Protein AF-A0A3M6HAQ8-F1 (afdb_monomer)

pLDDT: mean 92.25, std 8.67, range [53.22, 97.25]

Nearest PDB structures (foldseek):
  5ez7-assembly1_A  TM=9.529E-01  e=2.151E-05  Pseudomonas aeruginosa PAO1
  5y2l-assembly1_B  TM=2.553E-01  e=4.401E+00  Influenza A virus (A/Ai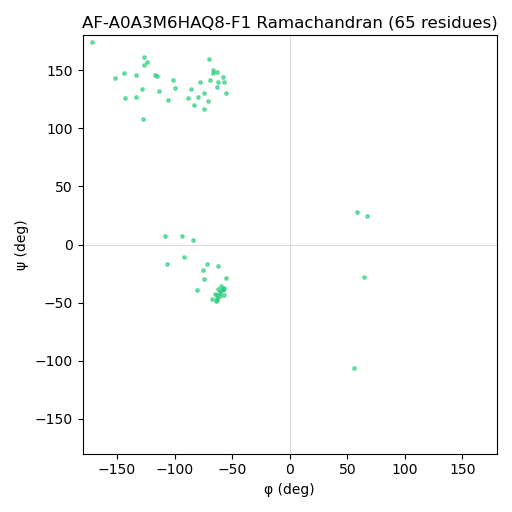chi/2/1968(H3N2))
  6tvd-assembly2_L  TM=2.536E-01  e=8.816E+00  Influenza A virus

Solvent-accessible surface area (backbone atoms only — not comparable to full-atom val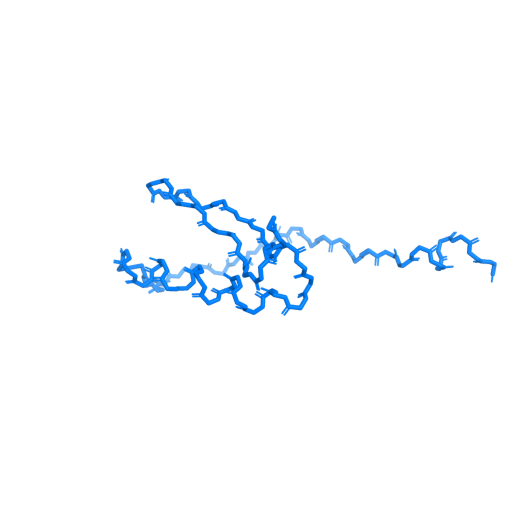ues): 4614 Å² total; per-residue (Å²): 134,84,81,90,60,40,48,77,49,74,57,96,93,48,74,51,70,48,30,92,44,82,89,27,45,62,58,33,50,54,53,52,52,52,49,37,54,74,72,69,59,70,94,70,94,71,81,83,91,72,93,72,85,77,80,81,81,84,78,57,68,62,75,75,74,49,133

Mean predicted aligned error: 5.14 Å

Sequence (67 aa):
MRPDNAFLDSQRRLMVGWPTKLALAPDFADRVLSQLSRDGIHPTPQSPLVDVPRPPMAIPVWDELLP

Structure (mmCIF, N/CA/C/O backbone):
data_AF-A0A3M6HAQ8-F1
#
_entry.id   AF-A0A3M6HAQ8-F1
#
loop_
_atom_site.group_PDB
_atom_site.id
_atom_site.type_symbol
_atom_site.label_atom_id
_atom_site.label_alt_id
_atom_site.label_comp_id
_atom_site.label_asym_id
_atom_site.label_entity_id
_atom_site.label_seq_id
_atom_site.pdbx_PDB_ins_code
_atom_site.Cartn_x
_atom_site.Cartn_y
_atom_site.Cartn_z
_atom_site.occupancy
_atom_site.B_iso_or_equiv
_atom_site.auth_seq_id
_atom_site.auth_comp_id
_atom_site.auth_asym_id
_atom_site.auth_atom_id
_atom_site.pdbx_PDB_model_num
ATOM 1 N N . MET A 1 1 ? -13.446 7.368 -18.900 1.00 53.22 1 MET A N 1
ATOM 2 C CA . MET A 1 1 ? -13.067 8.143 -17.700 1.00 53.22 1 MET A CA 1
ATOM 3 C C . MET A 1 1 ? -11.730 7.607 -17.212 1.00 53.22 1 MET A C 1
ATOM 5 O O . MET A 1 1 ? -11.649 6.415 -16.941 1.00 53.22 1 MET A O 1
ATOM 9 N N . ARG A 1 2 ? -10.671 8.423 -17.189 1.00 57.34 2 ARG A N 1
ATOM 10 C CA . ARG A 1 2 ? -9.405 8.058 -16.533 1.00 57.34 2 ARG A CA 1
ATOM 11 C C . ARG A 1 2 ? -9.647 8.163 -15.018 1.00 57.34 2 ARG A C 1
ATOM 13 O O . ARG A 1 2 ? -10.208 9.170 -14.609 1.00 57.34 2 ARG A O 1
ATOM 20 N N . PRO A 1 3 ? -9.296 7.164 -14.193 1.00 61.50 3 PRO A N 1
ATOM 21 C CA . PRO A 1 3 ? -9.408 7.319 -12.751 1.00 61.50 3 PRO A CA 1
ATOM 22 C C . PRO A 1 3 ? -8.331 8.295 -12.271 1.00 61.50 3 PRO A C 1
ATOM 24 O O . PRO A 1 3 ? -7.138 8.104 -12.545 1.00 61.50 3 PRO A O 1
ATOM 27 N N . ASP A 1 4 ? -8.769 9.352 -11.596 1.00 77.38 4 ASP A N 1
ATOM 28 C CA . ASP A 1 4 ? -7.893 10.374 -11.011 1.00 77.38 4 ASP A CA 1
ATOM 29 C C . ASP A 1 4 ? -7.527 10.064 -9.552 1.00 77.38 4 ASP A C 1
ATOM 31 O O . ASP A 1 4 ? -6.584 10.643 -9.028 1.00 77.38 4 ASP A O 1
ATOM 35 N N . ASN A 1 5 ? -8.198 9.078 -8.946 1.00 83.50 5 ASN A N 1
ATOM 36 C CA . ASN A 1 5 ? -8.033 8.676 -7.551 1.00 83.50 5 ASN A CA 1
ATOM 37 C C . ASN A 1 5 ? -7.746 7.174 -7.427 1.00 83.50 5 ASN A C 1
ATOM 39 O O . ASN A 1 5 ? -8.062 6.393 -8.333 1.00 83.50 5 ASN A O 1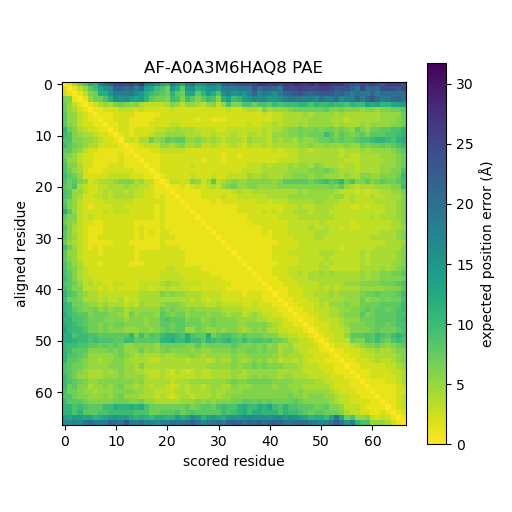
ATOM 43 N N . ALA A 1 6 ? -7.204 6.762 -6.282 1.00 91.56 6 ALA A N 1
ATOM 44 C CA . ALA A 1 6 ? -7.078 5.356 -5.941 1.00 91.56 6 ALA A CA 1
ATOM 45 C C . ALA A 1 6 ? -8.454 4.701 -5.728 1.00 91.56 6 ALA A C 1
ATOM 47 O O . ALA A 1 6 ? -9.420 5.330 -5.285 1.00 91.56 6 ALA A O 1
ATOM 48 N N . PHE A 1 7 ? -8.531 3.407 -6.026 1.00 93.44 7 PHE A N 1
ATOM 49 C CA . PHE A 1 7 ? -9.721 2.595 -5.800 1.00 93.44 7 PHE A CA 1
ATOM 50 C C . PHE A 1 7 ? -9.559 1.780 -4.519 1.00 93.44 7 PHE A C 1
ATOM 52 O O . PHE A 1 7 ? -8.520 1.153 -4.312 1.00 93.44 7 PHE A O 1
ATOM 59 N N . LEU A 1 8 ? -10.599 1.765 -3.690 1.00 95.56 8 LEU A N 1
ATOM 60 C CA . LEU A 1 8 ? -10.705 0.930 -2.500 1.00 95.56 8 LEU A CA 1
ATOM 61 C C . LEU A 1 8 ? -12.158 0.474 -2.372 1.00 95.56 8 LEU A C 1
ATOM 63 O O . LEU A 1 8 ? -13.059 1.311 -2.340 1.00 95.56 8 LEU A O 1
ATOM 67 N N . ASP A 1 9 ? -12.357 -0.832 -2.272 1.00 95.75 9 ASP A N 1
ATOM 68 C CA . ASP A 1 9 ? -13.617 -1.456 -1.895 1.00 95.75 9 ASP A CA 1
ATOM 69 C C . ASP A 1 9 ? -13.426 -2.234 -0.588 1.00 95.75 9 ASP A C 1
ATOM 71 O O . ASP A 1 9 ? -12.349 -2.776 -0.319 1.00 95.75 9 ASP A O 1
ATOM 75 N N . SER A 1 10 ? -14.464 -2.265 0.243 1.00 94.12 10 SER A N 1
ATOM 76 C CA . SER A 1 10 ? -14.439 -2.935 1.541 1.00 94.12 10 SER A CA 1
ATOM 77 C C . SER A 1 10 ? -15.688 -3.781 1.726 1.00 94.12 10 SER A C 1
ATOM 79 O O . SER A 1 10 ? -16.816 -3.301 1.622 1.00 94.12 10 SER A O 1
ATOM 81 N N . GLN A 1 11 ? -15.478 -5.050 2.059 1.00 93.50 11 GLN A N 1
ATOM 82 C CA . GLN A 1 11 ? -16.531 -5.986 2.415 1.00 93.50 11 GLN A CA 1
ATOM 83 C C . GLN A 1 11 ? -16.198 -6.628 3.760 1.00 93.50 11 GLN A C 1
ATOM 85 O O . GLN A 1 11 ? -15.310 -7.475 3.881 1.00 93.50 11 GLN A O 1
ATOM 90 N N . ARG A 1 12 ? -16.949 -6.244 4.799 1.00 89.38 12 ARG A N 1
ATOM 91 C CA . ARG A 1 12 ? -16.717 -6.666 6.190 1.00 89.38 12 ARG A CA 1
ATOM 92 C C . ARG A 1 12 ? -15.289 -6.327 6.649 1.00 89.38 12 ARG A C 1
ATOM 94 O O . ARG A 1 12 ? -15.011 -5.176 6.931 1.00 89.38 12 ARG A O 1
ATOM 101 N N . ARG A 1 13 ? -14.408 -7.329 6.759 1.00 92.12 13 ARG A N 1
ATOM 102 C CA . ARG A 1 13 ? -13.006 -7.193 7.206 1.00 92.12 13 ARG A CA 1
ATOM 103 C C . ARG A 1 13 ? -12.000 -7.367 6.065 1.00 92.12 13 ARG A C 1
ATOM 105 O O . ARG A 1 13 ? -10.806 -7.479 6.320 1.00 92.12 13 ARG A O 1
ATOM 112 N N . LEU A 1 14 ? -12.481 -7.457 4.827 1.00 95.94 14 LEU A N 1
ATOM 113 C CA . LEU A 1 14 ? -11.657 -7.564 3.632 1.00 95.94 14 LEU A CA 1
ATOM 114 C C . LEU A 1 14 ? -11.685 -6.228 2.898 1.00 95.94 14 LEU A C 1
ATOM 116 O O . LEU A 1 14 ? -12.753 -5.749 2.529 1.00 95.94 14 LEU A O 1
ATOM 120 N N . MET A 1 15 ? -10.507 -5.667 2.658 1.00 96.94 15 MET A N 1
ATOM 121 C CA . MET A 1 15 ? -10.320 -4.484 1.827 1.00 96.94 15 MET A CA 1
ATOM 122 C C . MET A 1 15 ? -9.540 -4.882 0.576 1.00 96.94 15 MET A C 1
ATOM 124 O O . MET A 1 15 ? -8.514 -5.553 0.678 1.00 96.94 15 MET A O 1
ATOM 128 N N . VAL A 1 16 ? -10.017 -4.469 -0.595 1.00 96.06 16 VAL A N 1
ATOM 129 C CA . VAL A 1 16 ? -9.358 -4.700 -1.886 1.00 96.06 16 VAL A CA 1
ATOM 130 C C . VAL A 1 16 ? -9.243 -3.370 -2.607 1.00 96.06 16 VAL A C 1
ATOM 132 O O . VAL A 1 16 ? -10.199 -2.604 -2.678 1.00 96.06 16 VAL A O 1
ATOM 135 N N . GLY A 1 17 ? -8.073 -3.076 -3.161 1.00 94.56 17 GLY A N 1
ATOM 136 C CA . GLY A 1 17 ? -7.889 -1.830 -3.879 1.00 94.56 17 GLY A CA 1
ATOM 137 C C . GLY A 1 17 ? -6.570 -1.739 -4.617 1.00 94.56 17 GLY A C 1
ATOM 138 O O . GLY A 1 17 ? -5.710 -2.614 -4.519 1.00 94.56 17 GLY A O 1
ATOM 139 N N . TRP A 1 18 ? -6.435 -0.663 -5.379 1.00 95.19 18 TRP A N 1
ATOM 140 C CA . TRP A 1 18 ? -5.254 -0.371 -6.178 1.00 95.19 18 TRP A CA 1
ATOM 141 C C . TRP A 1 18 ? -5.097 1.141 -6.351 1.00 95.19 18 TRP A C 1
ATOM 143 O O . TRP A 1 18 ? -6.086 1.848 -6.571 1.00 95.19 18 TRP A O 1
ATOM 153 N N . PRO A 1 19 ? -3.855 1.657 -6.341 1.00 92.88 19 PRO A N 1
ATOM 154 C CA . PRO A 1 19 ? -3.601 3.083 -6.517 1.00 92.88 19 PRO A CA 1
ATOM 155 C C . PRO A 1 19 ? -3.844 3.556 -7.959 1.00 92.88 19 PRO A C 1
ATOM 157 O O . PRO A 1 19 ? -3.990 4.747 -8.194 1.00 92.88 19 PRO A O 1
ATOM 160 N N . THR A 1 20 ? -3.916 2.652 -8.946 1.00 89.00 20 THR A N 1
ATOM 161 C CA . THR A 1 20 ? -4.030 2.913 -10.405 1.00 89.00 20 THR A CA 1
ATOM 162 C C . THR A 1 20 ? -2.829 3.617 -11.058 1.00 89.00 20 THR A C 1
ATOM 164 O O . THR A 1 20 ? -2.567 3.393 -12.237 1.00 89.00 20 THR A O 1
ATOM 167 N N . LYS A 1 21 ? -2.071 4.430 -10.310 1.00 91.50 21 LYS A N 1
ATOM 168 C CA . LYS A 1 21 ? -0.771 5.017 -10.682 1.00 91.50 21 LYS A CA 1
ATOM 169 C C . LYS A 1 21 ? 0.118 5.069 -9.443 1.00 91.50 21 LYS A C 1
ATOM 171 O O . LYS A 1 21 ? -0.390 5.310 -8.354 1.00 91.50 21 LYS A O 1
ATOM 176 N N . LEU A 1 22 ? 1.435 4.931 -9.599 1.00 90.94 22 LEU A N 1
ATOM 177 C CA . LEU A 1 22 ? 2.360 4.949 -8.455 1.00 90.94 22 LEU A CA 1
ATOM 178 C C . LEU A 1 22 ? 2.258 6.244 -7.625 1.00 90.94 22 LEU A C 1
ATOM 180 O O . LEU A 1 22 ? 2.279 6.193 -6.401 1.00 90.94 22 LEU A O 1
ATOM 184 N N . ALA A 1 23 ? 2.054 7.391 -8.281 1.00 93.50 23 ALA A N 1
ATOM 185 C CA . ALA A 1 23 ? 1.890 8.686 -7.613 1.00 93.50 23 ALA A CA 1
ATOM 186 C C . ALA A 1 23 ? 0.653 8.771 -6.694 1.00 93.50 23 ALA A C 1
ATOM 188 O O . ALA A 1 23 ? 0.597 9.637 -5.830 1.00 93.50 23 ALA A O 1
ATOM 189 N N . LEU A 1 24 ? -0.326 7.877 -6.863 1.00 93.31 24 LEU A N 1
ATOM 190 C CA . LEU A 1 24 ? -1.543 7.810 -6.048 1.00 93.31 24 LEU A CA 1
ATOM 191 C C . LEU A 1 24 ? -1.416 6.824 -4.875 1.00 93.31 24 LEU A C 1
ATOM 193 O O . LEU A 1 24 ? -2.402 6.562 -4.190 1.00 93.31 24 LEU A O 1
ATOM 197 N N . ALA A 1 25 ? -0.226 6.267 -4.618 1.00 95.62 25 ALA A N 1
ATOM 198 C CA . ALA A 1 25 ? 0.001 5.422 -3.445 1.00 95.62 25 ALA A CA 1
ATOM 199 C C . ALA A 1 25 ? -0.314 6.133 -2.108 1.00 95.62 25 ALA A C 1
ATOM 201 O O . ALA A 1 25 ? -0.933 5.492 -1.259 1.00 95.62 25 ALA A O 1
ATOM 202 N N . PRO A 1 26 ? 0.009 7.433 -1.915 1.00 95.44 26 PRO A N 1
ATOM 203 C CA . PRO A 1 26 ? -0.409 8.161 -0.716 1.00 95.44 26 PRO A CA 1
ATOM 204 C C . PRO A 1 26 ? -1.938 8.281 -0.582 1.00 95.44 26 PRO A C 1
ATOM 206 O O . PRO A 1 26 ? -2.473 7.904 0.454 1.00 95.44 26 PRO A O 1
ATOM 209 N N . ASP A 1 27 ? -2.656 8.676 -1.647 1.00 95.19 27 ASP A N 1
ATOM 210 C CA . ASP A 1 27 ? -4.137 8.738 -1.644 1.00 95.19 27 ASP A CA 1
ATOM 211 C C . ASP A 1 27 ? -4.760 7.367 -1.326 1.00 95.19 27 ASP A C 1
ATOM 213 O O . ASP A 1 27 ? -5.740 7.270 -0.586 1.00 95.19 27 ASP A O 1
ATOM 217 N N . PHE A 1 28 ? -4.170 6.278 -1.831 1.00 96.69 28 PHE A N 1
ATOM 218 C CA . PHE A 1 28 ? -4.615 4.927 -1.494 1.00 96.69 28 PHE A CA 1
ATOM 219 C C . PHE A 1 28 ? -4.447 4.609 -0.001 1.00 96.69 28 PHE A C 1
ATOM 221 O O . PHE A 1 28 ? -5.379 4.094 0.622 1.00 96.69 28 PHE A O 1
ATOM 228 N N . ALA A 1 29 ? -3.290 4.934 0.582 1.00 97.25 29 ALA A N 1
ATOM 229 C CA . ALA A 1 29 ? -3.034 4.732 2.005 1.00 97.25 29 ALA A CA 1
ATOM 230 C C . ALA A 1 29 ? -4.017 5.535 2.874 1.00 97.25 29 ALA A C 1
ATOM 232 O O . ALA A 1 29 ? -4.612 4.973 3.796 1.00 97.25 29 ALA A O 1
ATOM 233 N N . ASP A 1 30 ? -4.271 6.800 2.532 1.00 97.19 30 ASP A N 1
ATOM 234 C CA . ASP A 1 30 ? -5.213 7.664 3.253 1.00 97.19 30 ASP A CA 1
ATOM 235 C C . ASP A 1 30 ? -6.638 7.095 3.250 1.00 97.19 30 ASP A C 1
ATOM 237 O O . ASP A 1 30 ? -7.336 7.115 4.271 1.00 97.19 30 ASP A O 1
ATOM 241 N N . ARG A 1 31 ? -7.073 6.521 2.122 1.00 95.94 31 ARG A N 1
ATOM 242 C CA . ARG A 1 31 ? -8.382 5.858 2.008 1.00 95.94 31 ARG A CA 1
ATOM 243 C C . ARG A 1 31 ? -8.490 4.641 2.921 1.00 95.94 31 ARG A C 1
ATOM 245 O O . ARG A 1 31 ? -9.519 4.481 3.580 1.00 95.94 31 ARG A O 1
ATOM 252 N N . VAL A 1 32 ? -7.445 3.812 2.977 1.00 96.94 32 VAL A N 1
ATOM 253 C CA . VAL A 1 32 ? -7.386 2.639 3.865 1.00 96.94 32 VAL A CA 1
ATOM 254 C C . VAL A 1 32 ? -7.417 3.075 5.328 1.00 96.94 32 VAL A C 1
ATOM 256 O O . VAL A 1 32 ? -8.241 2.574 6.091 1.00 96.94 32 VAL A O 1
ATOM 259 N N . LEU A 1 33 ? -6.592 4.050 5.719 1.00 97.12 33 LEU A N 1
ATOM 260 C CA . LEU A 1 33 ? -6.569 4.573 7.090 1.00 97.12 33 LEU A CA 1
ATOM 261 C C . LEU A 1 33 ? -7.921 5.170 7.495 1.00 97.12 33 LEU A C 1
ATOM 263 O O . LEU A 1 33 ? -8.416 4.909 8.591 1.00 97.12 33 LEU A O 1
ATOM 267 N N . SER A 1 34 ? -8.561 5.906 6.586 1.00 96.25 34 SER A N 1
ATOM 268 C CA . SER A 1 34 ? -9.903 6.450 6.805 1.00 96.25 34 SER A CA 1
ATOM 269 C C . SER A 1 34 ? -10.945 5.347 7.002 1.00 96.25 34 SER A C 1
ATOM 271 O O . SER A 1 34 ? -11.842 5.503 7.826 1.00 96.25 34 SER A O 1
ATOM 273 N N . GLN A 1 35 ? -10.846 4.231 6.270 1.00 96.44 35 GLN A N 1
ATOM 274 C CA . GLN A 1 35 ? -11.747 3.089 6.448 1.00 96.44 35 GLN A CA 1
ATOM 275 C C . GLN A 1 35 ? -11.535 2.408 7.804 1.00 96.44 35 GLN A C 1
ATOM 277 O O . GLN A 1 35 ? -12.504 2.205 8.528 1.00 96.44 35 GLN A O 1
ATOM 282 N N . LEU A 1 36 ? -10.282 2.143 8.187 1.00 96.56 36 LEU A N 1
ATOM 283 C CA . LEU A 1 36 ? -9.948 1.581 9.501 1.00 96.56 36 LEU A CA 1
ATOM 284 C C . LEU A 1 36 ? -10.471 2.461 10.645 1.00 96.56 36 LEU A C 1
ATOM 286 O O . LEU A 1 36 ? -11.050 1.954 11.604 1.00 96.56 36 LEU A O 1
ATOM 290 N N . SER A 1 37 ? -10.311 3.782 10.521 1.00 96.12 37 SER A N 1
ATOM 291 C CA . SER A 1 37 ? -10.818 4.740 11.503 1.00 96.12 37 SER A CA 1
ATOM 292 C C . SER A 1 37 ? -12.346 4.745 11.579 1.00 96.12 37 SER A C 1
ATOM 294 O O . SER A 1 37 ? -12.880 4.765 12.688 1.00 96.12 37 SER A O 1
ATOM 296 N N . ARG A 1 38 ? -13.054 4.694 10.439 1.00 95.19 38 ARG A N 1
ATOM 297 C CA . ARG A 1 38 ? -14.525 4.572 10.405 1.00 95.19 38 ARG A CA 1
ATOM 298 C C . ARG A 1 38 ? -15.015 3.303 11.099 1.00 95.19 38 ARG A C 1
ATOM 300 O O . ARG A 1 38 ? -16.040 3.348 11.772 1.00 95.19 38 ARG A O 1
ATOM 307 N N . ASP A 1 39 ? -14.265 2.214 10.975 1.00 95.62 39 ASP A N 1
ATOM 308 C CA . ASP A 1 39 ? -14.596 0.924 11.583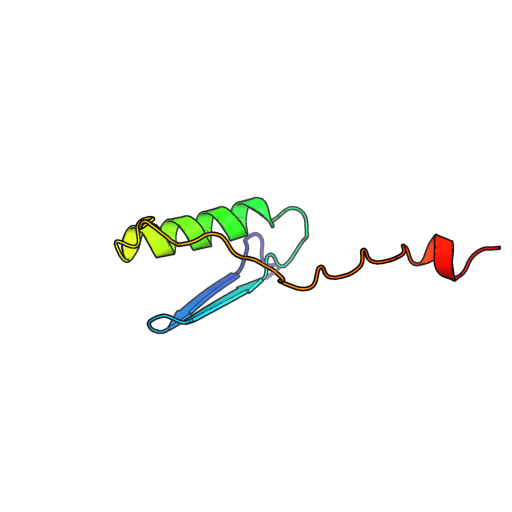 1.00 95.62 39 ASP A CA 1
ATOM 309 C C . ASP A 1 39 ? -14.136 0.816 13.054 1.00 95.62 39 ASP A C 1
ATOM 311 O O . ASP A 1 39 ? -14.288 -0.237 13.675 1.00 95.62 39 ASP A O 1
ATOM 315 N N . GLY A 1 40 ? -13.580 1.891 13.634 1.00 96.44 40 GLY A N 1
ATOM 316 C CA . GLY A 1 40 ? -13.119 1.928 15.027 1.00 96.44 40 GLY A CA 1
ATOM 317 C C . GLY A 1 40 ? -11.918 1.019 15.304 1.00 96.44 40 GLY A C 1
ATOM 318 O O . GLY A 1 40 ? -11.728 0.559 16.431 1.00 96.44 40 GLY A O 1
ATOM 319 N N . ILE A 1 41 ? -11.125 0.708 14.276 1.00 95.94 41 ILE A N 1
ATOM 320 C CA . ILE A 1 41 ? -9.959 -0.164 14.397 1.00 95.94 41 ILE A CA 1
ATOM 321 C C . ILE A 1 41 ? -8.777 0.663 14.899 1.00 95.94 41 ILE A C 1
ATOM 323 O O . ILE A 1 41 ? -8.325 1.604 14.245 1.00 95.94 41 ILE A O 1
ATOM 327 N N . HIS A 1 42 ? -8.247 0.270 16.055 1.00 95.12 42 HIS A N 1
ATOM 328 C CA . HIS A 1 42 ? -7.126 0.930 16.713 1.00 95.12 42 HIS A CA 1
ATOM 329 C C . HIS A 1 42 ? -6.007 -0.069 17.028 1.00 95.12 42 HIS A C 1
ATOM 331 O O . HIS A 1 42 ? -6.281 -1.262 17.189 1.00 95.12 42 HIS A O 1
ATOM 337 N N . PRO A 1 43 ? -4.749 0.395 17.138 1.00 95.50 43 PRO A N 1
ATOM 338 C CA . PRO A 1 43 ? -3.647 -0.459 17.555 1.00 95.50 43 PRO A CA 1
ATOM 339 C C . PRO A 1 43 ? -3.910 -1.098 18.922 1.00 95.50 43 PRO A C 1
ATOM 341 O O . PRO A 1 43 ? -4.386 -0.445 19.850 1.00 95.50 43 PRO A O 1
ATOM 344 N N . THR A 1 44 ? -3.534 -2.364 19.058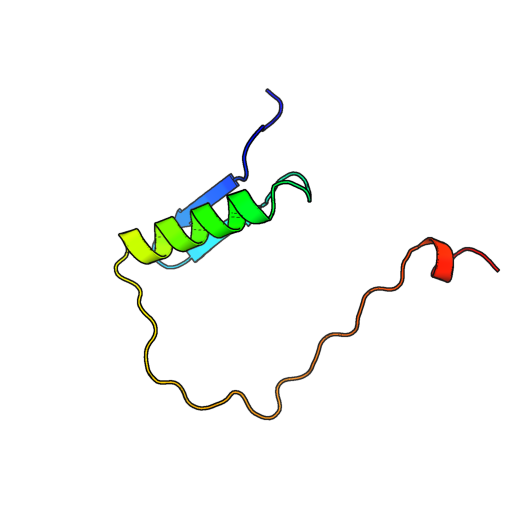 1.00 96.62 44 THR A N 1
ATOM 345 C CA . THR A 1 44 ? -3.545 -3.100 20.325 1.00 96.62 44 THR A CA 1
ATOM 346 C C . THR A 1 44 ? -2.151 -3.657 20.599 1.00 96.62 44 THR A C 1
ATOM 348 O O . THR A 1 44 ? -1.394 -3.864 19.649 1.00 96.62 44 THR A O 1
ATOM 351 N N . PRO A 1 45 ? -1.785 -3.946 21.858 1.00 96.38 45 PRO A N 1
ATOM 352 C CA . PRO A 1 45 ? -0.526 -4.620 22.155 1.00 96.38 45 PRO A CA 1
ATOM 353 C C . PRO A 1 45 ? -0.414 -5.944 21.389 1.00 96.38 45 PRO A C 1
ATOM 355 O O . PRO A 1 45 ? -1.338 -6.757 21.412 1.00 96.38 45 PRO A O 1
ATOM 358 N N . GLN A 1 46 ? 0.714 -6.160 20.714 1.00 95.12 46 GLN A N 1
ATOM 359 C CA . GLN A 1 46 ? 1.027 -7.409 20.021 1.00 95.12 46 GLN A CA 1
ATOM 360 C C . GLN A 1 46 ? 2.455 -7.836 20.352 1.00 95.12 46 GLN A C 1
ATOM 362 O O . GLN A 1 46 ? 3.339 -6.998 20.538 1.00 95.12 46 GLN A O 1
ATOM 367 N N . SER A 1 47 ? 2.684 -9.146 20.425 1.00 94.69 47 SER A N 1
ATOM 368 C CA . SER A 1 47 ? 4.037 -9.692 20.514 1.00 94.69 47 SER A CA 1
ATOM 369 C C . SER A 1 47 ? 4.830 -9.355 19.243 1.00 94.69 47 SER A C 1
ATOM 371 O O . SER A 1 47 ? 4.238 -9.286 18.163 1.00 94.69 47 SER A O 1
ATOM 373 N N . PRO A 1 48 ? 6.157 -9.167 19.338 1.00 93.00 48 PRO A N 1
ATOM 374 C CA . PRO A 1 48 ? 6.990 -8.946 18.163 1.00 93.00 48 PRO A CA 1
ATOM 375 C C . PRO A 1 48 ? 6.879 -10.103 17.166 1.00 93.00 48 PRO A C 1
ATOM 377 O O . PRO A 1 48 ? 6.805 -11.267 17.560 1.00 93.00 48 PRO A O 1
ATOM 380 N N . LEU A 1 49 ? 6.918 -9.783 15.873 1.00 93.25 49 LEU A N 1
ATOM 381 C CA . LEU A 1 49 ? 7.063 -10.784 14.820 1.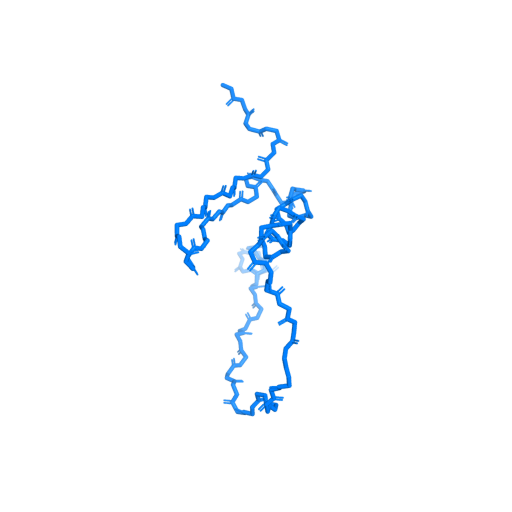00 93.25 49 LEU A CA 1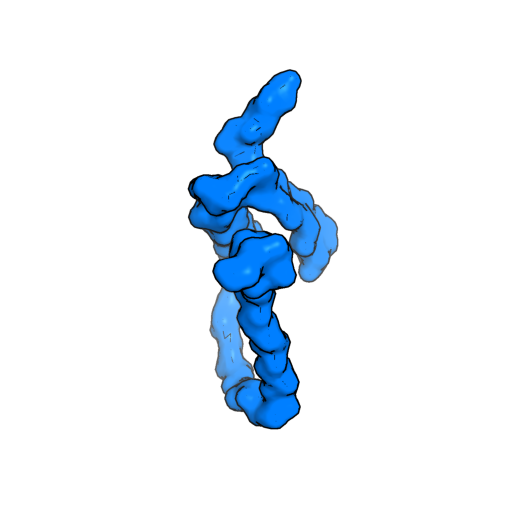
ATOM 382 C C . LEU A 1 49 ? 8.519 -11.272 14.799 1.00 93.25 49 LEU A C 1
ATOM 384 O O . LEU A 1 49 ? 9.431 -10.484 14.547 1.00 93.25 49 LEU A O 1
ATOM 388 N N . VAL A 1 50 ? 8.728 -12.559 15.074 1.00 94.81 50 VAL A N 1
ATOM 389 C CA . VAL A 1 50 ? 10.043 -13.221 15.104 1.00 94.81 50 VAL A CA 1
ATOM 390 C C . VAL A 1 50 ? 10.091 -14.262 13.980 1.00 94.81 50 VAL A C 1
ATOM 392 O O . VAL A 1 50 ? 9.066 -14.854 13.653 1.00 94.81 50 VAL A O 1
ATOM 395 N N . ASP A 1 51 ? 11.259 -14.443 13.358 1.00 92.94 51 ASP A N 1
ATOM 396 C CA . ASP A 1 51 ? 11.521 -15.456 12.318 1.00 92.94 51 ASP A CA 1
ATOM 397 C C . ASP A 1 51 ? 10.635 -15.384 11.057 1.00 92.94 51 ASP A C 1
ATOM 399 O O . ASP A 1 51 ? 10.425 -16.377 10.359 1.00 92.94 51 ASP A O 1
ATOM 403 N N . VAL A 1 52 ? 10.138 -14.192 10.708 1.00 93.50 52 VAL A N 1
ATOM 404 C CA . VAL A 1 52 ? 9.384 -13.985 9.461 1.00 93.50 52 VAL A CA 1
ATOM 405 C C . VAL A 1 52 ? 10.353 -13.846 8.277 1.00 93.50 52 VAL A C 1
ATOM 407 O O . VAL A 1 52 ? 11.253 -12.997 8.329 1.00 93.50 52 VAL A O 1
ATOM 410 N N . PRO A 1 53 ? 10.187 -14.627 7.189 1.00 94.81 53 PRO A N 1
ATOM 411 C CA . PRO A 1 53 ? 11.049 -14.524 6.019 1.00 94.81 53 PRO A CA 1
ATOM 412 C C . PRO A 1 53 ? 10.919 -13.141 5.373 1.00 94.81 53 PRO A C 1
ATOM 414 O O . PRO A 1 53 ? 9.819 -12.619 5.190 1.00 94.81 53 PRO A O 1
ATOM 417 N N . ARG A 1 54 ? 12.057 -12.546 5.007 1.00 93.44 54 ARG A N 1
ATOM 418 C CA . ARG A 1 54 ? 12.087 -11.259 4.305 1.00 93.44 54 ARG A CA 1
ATOM 419 C C . ARG A 1 54 ? 12.017 -11.497 2.796 1.00 93.44 54 ARG A C 1
ATOM 421 O O . ARG A 1 54 ? 12.849 -12.249 2.287 1.00 93.44 54 ARG A O 1
ATOM 428 N N . PRO A 1 55 ? 11.071 -10.874 2.073 1.00 95.12 55 PRO A N 1
ATOM 429 C CA . PRO A 1 55 ? 11.059 -10.960 0.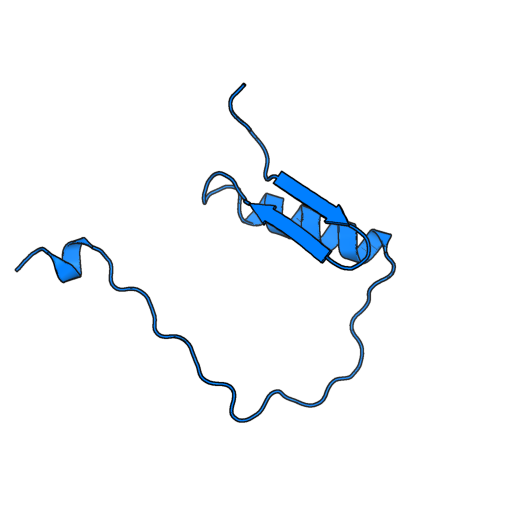620 1.00 95.12 55 PRO A CA 1
ATOM 430 C C . PRO A 1 55 ? 12.290 -10.245 0.030 1.00 95.12 55 PRO A C 1
ATOM 432 O O . PRO A 1 55 ? 12.750 -9.253 0.607 1.00 95.12 55 PRO A O 1
ATOM 435 N N . PRO A 1 56 ? 12.835 -10.724 -1.102 1.00 96.19 56 PRO A N 1
ATOM 436 C CA . PRO A 1 56 ? 13.929 -10.050 -1.791 1.00 96.19 56 PRO A CA 1
ATOM 437 C C . PRO A 1 56 ? 13.451 -8.743 -2.439 1.00 96.19 56 PRO A C 1
ATOM 439 O O . PRO A 1 56 ? 12.264 -8.552 -2.707 1.00 96.19 56 PRO A O 1
ATOM 442 N N . MET A 1 57 ? 14.394 -7.847 -2.720 1.00 96.50 57 MET A N 1
ATOM 443 C CA . MET A 1 57 ? 14.140 -6.649 -3.519 1.00 96.50 57 MET A CA 1
ATOM 444 C C . MET A 1 57 ? 14.096 -7.019 -5.005 1.00 96.50 57 MET A C 1
ATOM 446 O O . MET A 1 57 ? 14.894 -7.840 -5.453 1.00 96.50 57 MET A O 1
ATOM 450 N N . ALA A 1 58 ? 13.174 -6.422 -5.762 1.00 95.62 58 ALA A N 1
ATOM 451 C CA . ALA A 1 58 ? 13.120 -6.614 -7.209 1.00 95.62 58 ALA A CA 1
ATOM 452 C C . ALA A 1 58 ? 14.326 -5.950 -7.891 1.00 95.62 58 ALA A C 1
ATOM 454 O O . ALA A 1 58 ? 14.731 -4.854 -7.496 1.00 95.62 58 ALA A O 1
ATOM 455 N N . ILE A 1 59 ? 14.863 -6.603 -8.921 1.00 95.50 59 ILE A N 1
ATOM 456 C CA . ILE A 1 59 ? 15.932 -6.057 -9.757 1.00 95.50 59 ILE A CA 1
ATOM 457 C C . ILE A 1 59 ? 15.277 -5.204 -10.855 1.00 95.50 59 ILE A C 1
ATOM 459 O O . ILE A 1 59 ? 14.274 -5.620 -11.441 1.00 95.50 59 ILE A O 1
ATOM 463 N N . PRO A 1 60 ? 15.767 -3.984 -11.122 1.00 96.50 60 PRO A N 1
ATOM 464 C CA . PRO A 1 60 ? 15.287 -3.211 -12.255 1.00 96.50 60 PRO A CA 1
ATOM 465 C C . PRO A 1 60 ? 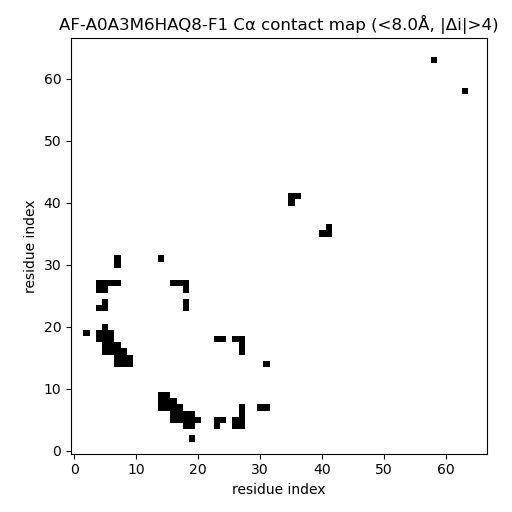15.577 -3.920 -13.582 1.00 96.50 60 PRO A C 1
ATOM 467 O O . PRO A 1 60 ? 16.669 -4.434 -13.797 1.00 96.50 60 PRO A O 1
ATOM 470 N N . VAL A 1 61 ? 14.628 -3.872 -14.518 1.00 96.19 61 VAL A N 1
ATOM 471 C CA . VAL A 1 61 ? 14.727 -4.581 -15.809 1.00 96.19 61 VAL A CA 1
ATOM 472 C C . VAL A 1 61 ? 15.989 -4.241 -16.617 1.00 96.19 61 VAL A C 1
ATOM 474 O O . VAL A 1 61 ? 16.475 -5.068 -17.380 1.00 96.19 61 VAL A O 1
ATOM 477 N N . TRP A 1 62 ? 16.545 -3.037 -16.465 1.00 95.31 62 TRP A N 1
ATOM 478 C CA . TRP A 1 62 ? 17.780 -2.654 -17.153 1.00 95.31 62 TRP A CA 1
ATOM 479 C C . TRP A 1 62 ? 19.030 -3.303 -16.548 1.00 95.31 62 TRP A C 1
ATOM 481 O O . TRP A 1 62 ? 19.946 -3.587 -17.304 1.00 95.31 62 TRP A O 1
ATOM 491 N N . ASP A 1 63 ? 19.054 -3.600 -15.248 1.00 95.06 63 ASP A N 1
ATOM 492 C CA . ASP A 1 63 ? 20.155 -4.347 -14.622 1.00 95.06 63 ASP A CA 1
ATOM 493 C C . ASP A 1 63 ? 20.070 -5.849 -14.962 1.00 95.06 63 ASP A C 1
ATOM 495 O O . ASP A 1 63 ? 21.066 -6.564 -14.899 1.00 95.06 63 ASP A O 1
ATOM 499 N N . GLU A 1 64 ? 18.879 -6.339 -15.334 1.00 93.69 64 GLU A N 1
ATOM 500 C CA . GLU A 1 64 ? 18.683 -7.718 -15.802 1.00 93.69 64 GLU A CA 1
ATOM 501 C C . GLU A 1 64 ? 19.060 -7.911 -17.276 1.00 93.69 64 GLU A C 1
ATOM 503 O O . GLU A 1 64 ? 19.570 -8.966 -17.653 1.00 93.69 64 GLU A O 1
ATOM 508 N N . LEU A 1 65 ? 18.743 -6.927 -18.127 1.00 93.81 65 LEU A N 1
ATOM 509 C CA . LEU A 1 65 ? 18.793 -7.082 -19.584 1.00 93.81 65 LEU A CA 1
ATOM 510 C C . LEU A 1 65 ? 19.959 -6.359 -20.265 1.00 93.81 65 LEU A C 1
ATOM 512 O O . LEU A 1 65 ? 20.227 -6.652 -21.433 1.00 93.81 65 LEU A O 1
ATOM 516 N N . LEU A 1 66 ? 20.619 -5.406 -19.600 1.00 86.19 66 LEU A N 1
ATOM 517 C CA . LEU A 1 66 ? 21.767 -4.693 -20.165 1.00 86.19 66 LEU A CA 1
ATOM 518 C C . LEU A 1 66 ? 23.087 -5.259 -19.604 1.00 86.19 66 LEU A C 1
ATOM 520 O O . LEU A 1 66 ? 23.126 -5.629 -18.432 1.00 86.19 66 LEU A O 1
ATOM 524 N N . PRO A 1 67 ? 24.142 -5.365 -20.437 1.00 71.94 67 PRO A N 1
ATOM 525 C CA . PRO A 1 67 ? 25.456 -5.869 -20.032 1.00 71.94 67 PRO A CA 1
ATOM 526 C C . PRO A 1 67 ? 26.226 -4.919 -19.107 1.00 71.94 67 PRO A C 1
ATOM 528 O O . PRO A 1 67 ? 26.027 -3.685 -19.210 1.00 71.94 67 PRO A O 1
#

Radius of gyration: 17.31 Å; Cα contacts (8 Å, |Δi|>4): 43; chains: 1; bounding box: 42×26×42 Å

Secondary structure (DSSP, 8-state):
----S-EEEEETTEEEEE-SSGGGHHHHHHHHHHHHHHTT------PPP-SPPPPPPPPPHHHHH--

Foldseek 3Di:
DQDPAWDWDDDDPDIDTDRSDPVRPVRVVVVVVVVCVVVVNDDDDDDDDPPDDDDDDDDPPCVVPPD

Organism: Pseudomonas amygdali pv. tabaci (NCBI:txid322)